Protein AF-A0A7X2N3Z4-F1 (afdb_monomer)

Organism: NCBI:txid2606629

Foldseek 3Di:
DVVVVVVVVVVVVVVVVVVVVVVVVVVVVVVVVVVVVVVVVVVVVVVVVVVVVLLVQLVVVVVVPDDLVRSCVVSVHDSVVSVVSVVVVD

Mean predicted aligned error: 8.39 Å

pLDDT: mean 89.99, std 9.25, range [55.19, 96.94]

Solvent-accessible surface area (backbone atoms only — not comparable to full-atom values): 5018 Å² total; per-residue (Å²): 120,71,69,61,56,53,53,53,52,53,50,50,52,52,51,51,52,54,50,51,52,51,52,49,52,54,50,49,54,52,50,54,53,48,54,51,50,50,53,54,47,51,53,50,51,49,54,53,48,51,53,53,49,51,52,50,50,52,53,53,43,45,76,71,68,51,54,63,64,60,50,13,62,78,66,76,47,55,50,72,56,51,50,49,60,54,63,77,73,111

Secondary structure (DSSP, 8-state):
-HHHHHHHHHHHHHHHHHHHHHHHHHHHHHHHHHHHHHHHHHHHHHHHHHHHHHHHHHHHHHHTT--HHHHHHHTT--HHHHHHHHHTT-

Nearest PDB structures (foldseek):
  2x48-assembly1_A  TM=9.744E-01  e=1.258E-01  Sulfolobus islandicus rod-shaped virus 1
  6fal-assembly1_A  TM=7.353E-01  e=1.809E+00  Escherichia coli
  1tro-assembly2_E  TM=7.107E-01  e=2.755E+00  Escherichia coli str. K-12 substr. W3110
  3g1c-assembly1_A-2  TM=8.736E-01  e=6.393E+00  Lachnospira eligens ATCC 27750
  6fal-assembly1_B  TM=6.629E-01  e=9.739E+00  Escherichia coli

Radius of gyration: 30.03 Å; Cα contacts (8 Å, |Δi|>4): 26; chains: 1; bounding box: 58×17×82 Å

Sequence (90 aa):
MYYENEKEWLKKIEEERNELDRNQKITNARLEGYEKGISDGEARGKAVGEANNLNKNIQSMYKKGFDIETIADALETKIEYVEKIIKSNM

Structure (mmCIF, N/CA/C/O backbone):
data_AF-A0A7X2N3Z4-F1
#
_entry.id   AF-A0A7X2N3Z4-F1
#
loop_
_atom_site.group_PDB
_atom_site.id
_atom_site.type_symbol
_atom_site.label_atom_id
_atom_site.label_alt_id
_atom_site.label_comp_id
_atom_site.label_asym_id
_atom_site.label_entity_id
_atom_site.label_seq_id
_atom_site.pdbx_PDB_ins_code
_atom_site.Cartn_x
_atom_site.Cartn_y
_atom_site.Cartn_z
_atom_site.occupancy
_atom_site.B_iso_or_equiv
_atom_site.auth_seq_id
_atom_site.auth_comp_id
_atom_site.auth_asym_id
_atom_site.auth_atom_id
_atom_site.pdbx_PDB_model_num
ATOM 1 N N . MET A 1 1 ? 36.051 -0.793 -55.168 1.00 56.19 1 MET A N 1
ATOM 2 C CA . MET A 1 1 ? 36.193 0.018 -53.941 1.00 56.19 1 MET A CA 1
ATOM 3 C C . MET A 1 1 ? 34.925 0.775 -53.528 1.00 56.19 1 MET A C 1
ATOM 5 O O . MET A 1 1 ? 34.799 1.070 -52.354 1.00 56.19 1 MET A O 1
ATOM 9 N N . TYR A 1 2 ? 33.960 1.069 -54.417 1.00 55.19 2 TYR A N 1
ATOM 10 C CA . TYR A 1 2 ? 32.707 1.750 -54.020 1.00 55.19 2 TYR A CA 1
ATOM 11 C C . TYR A 1 2 ? 31.726 0.866 -53.214 1.00 55.19 2 TYR A C 1
ATOM 13 O O . TYR A 1 2 ? 31.103 1.349 -52.276 1.00 55.19 2 TYR A O 1
ATOM 21 N N . TYR A 1 3 ? 31.636 -0.433 -53.520 1.00 57.22 3 TYR A N 1
ATOM 22 C CA . TYR A 1 3 ? 30.689 -1.365 -52.880 1.00 57.22 3 TYR A CA 1
ATOM 23 C C . TYR A 1 3 ? 31.029 -1.765 -51.432 1.00 57.22 3 TYR A C 1
ATOM 25 O O . TYR A 1 3 ? 30.140 -2.171 -50.687 1.00 57.22 3 TYR A O 1
ATOM 33 N N . GLU A 1 4 ? 32.299 -1.685 -51.025 1.00 60.59 4 GLU A N 1
ATOM 34 C CA . GLU A 1 4 ? 32.706 -1.946 -49.632 1.00 60.59 4 GLU A CA 1
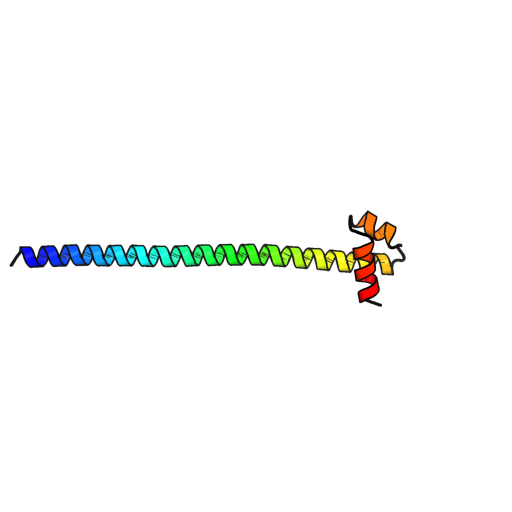ATOM 35 C C . GLU A 1 4 ? 32.237 -0.819 -48.705 1.00 60.59 4 GLU A C 1
ATOM 37 O O . GLU A 1 4 ? 31.669 -1.096 -47.653 1.00 60.59 4 GLU A O 1
ATOM 42 N N . ASN A 1 5 ? 32.333 0.435 -49.158 1.00 73.12 5 ASN A N 1
ATOM 43 C CA . ASN A 1 5 ? 31.867 1.608 -48.412 1.00 73.12 5 ASN A CA 1
ATOM 44 C C . ASN A 1 5 ? 30.343 1.613 -48.186 1.00 73.12 5 ASN A C 1
ATOM 46 O O . ASN A 1 5 ? 29.870 2.017 -47.128 1.00 73.12 5 ASN A O 1
ATOM 50 N N . GLU A 1 6 ? 29.561 1.158 -49.170 1.00 76.75 6 GLU A N 1
ATOM 51 C CA . GLU A 1 6 ? 28.096 1.112 -49.064 1.00 76.75 6 GLU A CA 1
ATOM 52 C C . GLU A 1 6 ? 27.627 0.056 -48.051 1.00 76.75 6 GLU A C 1
ATOM 54 O O . GLU A 1 6 ? 26.736 0.315 -47.242 1.00 76.75 6 GLU A O 1
ATOM 59 N N . LYS A 1 7 ? 28.272 -1.119 -48.030 1.00 83.19 7 LYS A N 1
ATOM 60 C CA . LYS A 1 7 ? 27.974 -2.173 -47.049 1.00 83.19 7 LYS A CA 1
ATOM 61 C C . LYS A 1 7 ? 28.323 -1.753 -45.625 1.00 83.19 7 LYS A C 1
ATOM 63 O O . LYS A 1 7 ? 27.560 -2.051 -44.708 1.00 83.19 7 LYS A O 1
ATOM 68 N N . GLU A 1 8 ? 29.446 -1.064 -45.434 1.00 83.19 8 GLU A N 1
ATOM 69 C CA . GLU A 1 8 ? 29.824 -0.526 -44.123 1.00 83.19 8 GLU A CA 1
ATOM 70 C C . GLU A 1 8 ? 28.848 0.550 -43.642 1.00 83.19 8 GLU A C 1
ATOM 72 O O . GLU A 1 8 ? 28.448 0.543 -42.478 1.00 83.19 8 GLU A O 1
ATOM 77 N N . TRP A 1 9 ? 28.396 1.427 -44.541 1.00 84.44 9 TRP A N 1
ATOM 78 C CA . TRP A 1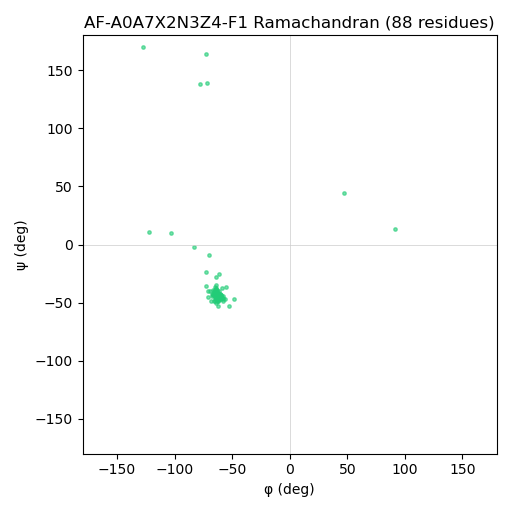 9 ? 27.405 2.452 -44.217 1.00 84.44 9 TRP A CA 1
ATOM 79 C C . TRP A 1 9 ? 26.047 1.856 -43.822 1.00 84.44 9 TRP A C 1
ATOM 81 O O . TRP A 1 9 ? 25.482 2.240 -42.797 1.00 84.44 9 TRP A O 1
ATOM 91 N N . LEU A 1 10 ? 25.549 0.867 -44.574 1.00 87.69 10 LEU A N 1
ATOM 92 C CA . LEU A 1 10 ? 24.308 0.160 -44.237 1.00 87.69 10 LEU A CA 1
ATOM 93 C C . LEU A 1 10 ? 24.415 -0.577 -42.898 1.00 87.69 10 LEU A C 1
ATOM 95 O O . LEU A 1 10 ? 23.497 -0.509 -42.082 1.00 87.69 10 LEU A O 1
ATOM 99 N N . LYS A 1 11 ? 25.555 -1.230 -42.642 1.00 90.31 11 LYS A N 1
ATOM 100 C CA . LYS A 1 11 ? 25.819 -1.901 -41.366 1.00 90.31 11 LYS A CA 1
ATOM 101 C C . LYS A 1 11 ?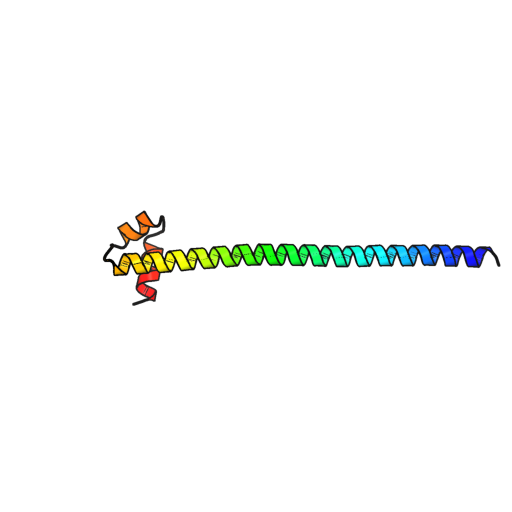 25.798 -0.913 -40.199 1.00 90.31 11 LYS A C 1
ATOM 103 O O . LYS A 1 11 ? 25.182 -1.201 -39.178 1.00 90.31 11 LYS A O 1
ATOM 108 N N . LYS A 1 12 ? 26.405 0.263 -40.367 1.00 89.19 12 LYS A N 1
ATOM 109 C CA . LYS A 1 12 ? 26.402 1.316 -39.349 1.00 89.19 12 LYS A CA 1
ATOM 110 C C . LYS A 1 12 ? 24.987 1.818 -39.043 1.00 89.19 12 LYS A C 1
ATOM 112 O O . LYS A 1 12 ? 24.635 1.955 -37.878 1.00 89.19 12 LYS A O 1
ATOM 117 N N . ILE A 1 13 ? 24.152 2.021 -40.065 1.00 90.19 13 ILE A N 1
ATOM 118 C CA . ILE A 1 13 ? 22.742 2.406 -39.870 1.00 90.19 13 ILE A CA 1
ATOM 119 C C . ILE A 1 13 ? 21.975 1.329 -39.098 1.00 90.19 13 ILE A C 1
ATOM 121 O O . ILE A 1 13 ? 21.171 1.641 -38.222 1.00 90.19 13 ILE A O 1
ATOM 125 N N . GLU A 1 14 ? 22.197 0.056 -39.419 1.00 91.00 14 GLU A N 1
ATOM 126 C CA . GLU A 1 14 ? 21.562 -1.059 -38.714 1.00 91.00 14 GLU A CA 1
ATOM 127 C C . GLU A 1 14 ? 22.009 -1.128 -37.244 1.00 91.00 14 GLU A C 1
ATOM 129 O O . GLU A 1 14 ? 21.187 -1.324 -36.348 1.00 91.00 14 GLU A O 1
ATOM 134 N N . GLU A 1 15 ? 23.297 -0.916 -36.973 1.00 91.06 15 GLU A N 1
ATOM 135 C CA . GLU A 1 15 ? 23.848 -0.842 -35.616 1.00 91.06 15 GLU A CA 1
ATOM 136 C C . GLU A 1 15 ? 23.237 0.319 -34.816 1.00 91.06 15 GLU A C 1
ATOM 138 O O . GLU A 1 15 ? 22.766 0.096 -33.698 1.00 91.06 15 GLU A O 1
ATOM 143 N N . GLU A 1 16 ? 23.147 1.513 -35.411 1.00 90.31 16 GLU A N 1
ATOM 144 C CA . GLU A 1 16 ? 22.513 2.692 -34.806 1.00 90.31 16 GLU A CA 1
ATOM 145 C C . GLU A 1 16 ? 21.021 2.451 -34.521 1.00 90.31 16 GLU A C 1
A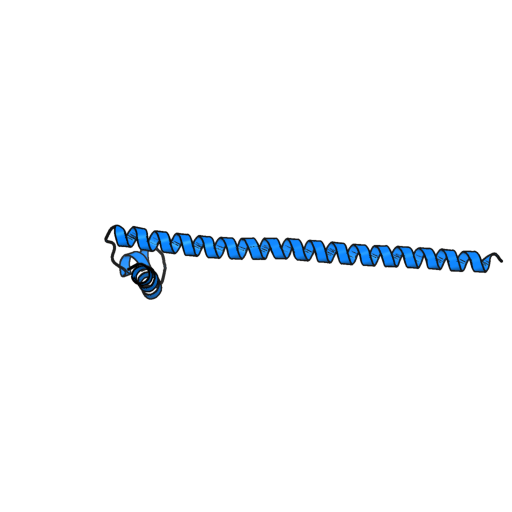TOM 147 O O . GLU A 1 16 ? 20.531 2.756 -33.432 1.00 90.31 16 GLU A O 1
ATOM 152 N N . ARG A 1 17 ? 20.284 1.831 -35.454 1.00 90.44 17 ARG A N 1
ATOM 153 C CA . ARG A 1 17 ? 18.872 1.460 -35.244 1.00 90.44 17 ARG A CA 1
ATOM 154 C C . ARG A 1 17 ? 18.704 0.453 -34.110 1.00 90.44 17 ARG A C 1
ATOM 156 O O . ARG A 1 17 ? 17.798 0.605 -33.293 1.00 90.44 17 ARG A O 1
ATOM 163 N N . ASN A 1 18 ? 19.570 -0.554 -34.045 1.00 92.31 18 ASN A N 1
ATOM 164 C CA . ASN A 1 18 ? 19.548 -1.548 -32.974 1.00 92.31 18 ASN A CA 1
ATOM 165 C C . ASN A 1 18 ? 19.875 -0.923 -31.614 1.00 92.31 18 ASN A C 1
ATOM 167 O O . ASN A 1 18 ? 19.311 -1.319 -30.595 1.00 92.31 18 ASN A O 1
ATOM 171 N N . GLU A 1 19 ? 20.779 0.053 -31.577 1.00 91.94 19 GLU A N 1
ATOM 172 C CA . GLU A 1 19 ? 21.089 0.793 -30.359 1.00 91.94 19 GLU A CA 1
ATOM 173 C C . GLU A 1 19 ? 19.914 1.663 -29.899 1.00 91.94 19 GLU A C 1
ATOM 175 O O . GLU A 1 19 ? 19.561 1.634 -28.719 1.00 91.94 19 GLU A O 1
ATOM 180 N N . LEU A 1 20 ? 19.243 2.349 -30.827 1.00 91.19 20 LEU A N 1
ATOM 181 C CA . LEU A 1 20 ? 18.028 3.112 -30.536 1.00 91.19 20 LEU A CA 1
ATOM 182 C C . LEU A 1 20 ? 16.902 2.225 -29.989 1.00 91.19 20 LEU A C 1
ATOM 184 O O . LEU A 1 20 ? 16.291 2.577 -28.980 1.00 91.19 20 LEU A O 1
ATOM 188 N N . ASP A 1 21 ? 16.658 1.058 -30.592 1.00 93.88 21 ASP A N 1
ATOM 189 C CA . ASP A 1 21 ? 15.644 0.108 -30.114 1.00 93.88 21 ASP A CA 1
ATOM 190 C C . ASP A 1 21 ? 15.969 -0.418 -28.706 1.00 93.88 21 ASP A C 1
ATOM 192 O O . ASP A 1 21 ? 15.101 -0.453 -27.829 1.00 93.88 21 ASP A O 1
ATOM 196 N N . ARG A 1 22 ? 17.240 -0.754 -28.439 1.00 92.06 22 ARG A N 1
ATOM 197 C CA . ARG A 1 22 ? 17.687 -1.141 -27.090 1.00 92.06 22 ARG A CA 1
ATOM 198 C C . ARG A 1 22 ? 17.452 -0.024 -26.078 1.00 92.06 22 ARG A C 1
ATOM 200 O O . ARG A 1 22 ? 16.893 -0.279 -25.011 1.00 92.06 22 ARG A O 1
ATOM 207 N N . ASN A 1 23 ? 17.833 1.205 -26.412 1.00 94.06 23 ASN A N 1
ATOM 208 C CA . ASN A 1 23 ? 17.666 2.356 -25.526 1.00 94.06 23 ASN A CA 1
ATOM 209 C C . ASN A 1 23 ? 16.187 2.659 -25.257 1.00 94.06 23 ASN A C 1
ATOM 211 O O . ASN A 1 23 ? 15.816 2.961 -24.118 1.00 94.06 23 ASN A O 1
ATOM 215 N N . GLN A 1 24 ? 15.328 2.511 -26.267 1.00 93.88 24 GLN A N 1
ATOM 216 C CA . GLN A 1 24 ? 13.886 2.660 -26.102 1.00 93.88 24 GLN A CA 1
ATOM 217 C C . GLN A 1 24 ? 13.317 1.586 -25.171 1.00 93.88 24 GLN A C 1
ATOM 219 O O . GLN A 1 24 ? 12.570 1.911 -24.250 1.00 93.88 24 GLN A O 1
ATOM 224 N N . LYS A 1 25 ? 13.707 0.318 -25.349 1.00 94.31 25 LYS A N 1
ATOM 225 C CA . LYS A 1 25 ? 13.276 -0.788 -24.477 1.00 94.31 25 LYS A CA 1
ATOM 226 C C . LYS A 1 25 ? 13.691 -0.570 -23.026 1.00 94.31 25 LYS A C 1
ATOM 228 O O . LYS A 1 25 ? 12.872 -0.750 -22.130 1.00 94.31 25 LYS A O 1
ATOM 233 N N . ILE A 1 26 ? 14.929 -0.135 -22.793 1.00 94.38 26 ILE A N 1
ATOM 234 C CA . ILE A 1 26 ? 15.423 0.195 -21.447 1.00 94.38 26 ILE A CA 1
ATOM 235 C C . ILE A 1 26 ? 14.609 1.345 -20.844 1.00 94.38 26 ILE A C 1
ATOM 237 O O . ILE A 1 26 ? 14.227 1.294 -19.675 1.00 94.38 26 ILE A O 1
ATOM 241 N N . THR A 1 27 ? 14.320 2.373 -21.641 1.00 94.44 27 THR A N 1
ATOM 242 C CA . THR A 1 27 ? 13.550 3.537 -21.193 1.00 94.44 27 THR A CA 1
ATOM 243 C C . THR A 1 27 ? 12.126 3.146 -20.813 1.00 94.44 27 THR A C 1
ATOM 245 O O . THR A 1 27 ? 11.675 3.517 -19.731 1.00 94.44 27 THR A O 1
ATOM 248 N N . ASN A 1 28 ? 11.455 2.350 -21.647 1.00 94.50 28 ASN A N 1
ATOM 249 C CA . ASN A 1 28 ? 10.107 1.854 -21.378 1.00 94.50 28 ASN A CA 1
ATOM 250 C C . ASN A 1 28 ? 10.0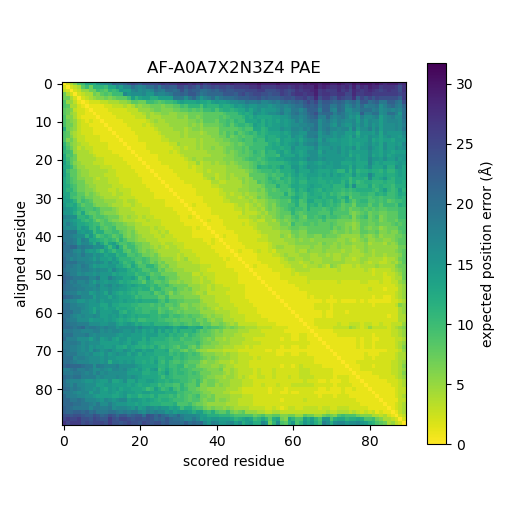86 0.984 -20.119 1.00 94.50 28 ASN A C 1
ATOM 252 O O . ASN A 1 28 ? 9.307 1.258 -19.214 1.00 94.50 28 ASN A O 1
ATOM 256 N N . ALA A 1 29 ? 11.009 0.026 -19.994 1.00 93.69 29 ALA A N 1
ATOM 257 C CA . ALA A 1 29 ? 11.103 -0.822 -18.806 1.00 93.69 29 ALA A CA 1
ATOM 258 C C . ALA A 1 29 ? 11.332 -0.005 -17.520 1.00 93.69 29 ALA A C 1
ATOM 260 O O . ALA A 1 29 ? 10.776 -0.318 -16.467 1.00 93.69 29 ALA A O 1
ATOM 261 N N . ARG A 1 30 ? 12.127 1.072 -17.594 1.00 93.00 30 ARG A N 1
ATOM 262 C CA . ARG A 1 30 ? 12.338 1.986 -16.464 1.00 93.00 30 ARG A CA 1
ATOM 263 C C . ARG A 1 30 ? 11.065 2.752 -16.101 1.00 93.00 30 ARG A C 1
ATOM 265 O O . ARG A 1 30 ? 10.781 2.890 -14.914 1.00 93.00 30 ARG A O 1
ATOM 272 N N . LEU A 1 31 ? 10.331 3.260 -17.092 1.00 93.44 31 LEU A N 1
ATOM 273 C CA . LEU A 1 31 ? 9.074 3.981 -16.874 1.00 93.44 31 LEU A CA 1
ATOM 274 C C . LEU A 1 31 ? 8.007 3.059 -16.277 1.00 93.44 31 LEU A C 1
ATOM 276 O O . LEU A 1 31 ? 7.453 3.384 -15.234 1.00 93.44 31 LEU A O 1
ATOM 280 N N . GLU A 1 32 ? 7.816 1.874 -16.856 1.00 92.19 32 GLU A N 1
ATOM 281 C CA . GLU A 1 32 ? 6.886 0.859 -16.347 1.00 92.19 32 GLU A CA 1
ATOM 282 C C . GLU A 1 32 ? 7.221 0.460 -14.904 1.00 92.19 32 GLU A C 1
ATOM 284 O O . GLU A 1 32 ? 6.340 0.377 -14.047 1.00 92.19 32 GLU A O 1
ATOM 289 N N . GLY A 1 33 ? 8.507 0.250 -14.603 1.00 93.12 33 GLY A N 1
ATOM 290 C CA . GLY A 1 33 ? 8.959 -0.060 -13.248 1.00 93.12 33 GLY A CA 1
ATOM 291 C C . GLY A 1 33 ? 8.686 1.073 -12.256 1.00 93.12 33 GLY A C 1
ATOM 292 O O . GLY A 1 33 ? 8.289 0.812 -11.119 1.00 93.12 33 GLY A O 1
ATOM 293 N N . TYR A 1 34 ? 8.866 2.324 -12.680 1.00 91.38 34 TYR A N 1
ATOM 294 C CA . TYR A 1 34 ? 8.599 3.499 -11.855 1.00 91.38 34 TYR A CA 1
ATOM 295 C C . TYR A 1 34 ? 7.101 3.678 -11.580 1.00 91.38 34 TYR A C 1
ATOM 297 O O . TYR A 1 34 ? 6.709 3.811 -10.422 1.00 91.38 34 TYR A O 1
ATOM 305 N N . GLU A 1 35 ? 6.262 3.611 -12.616 1.00 92.56 35 GLU A N 1
ATOM 306 C CA . GLU A 1 35 ? 4.804 3.727 -12.495 1.00 92.56 35 GLU A CA 1
ATOM 307 C C . GLU A 1 35 ? 4.225 2.622 -11.612 1.00 92.56 35 GLU A C 1
ATOM 309 O O . GLU A 1 35 ? 3.451 2.893 -10.690 1.00 92.56 35 GLU A O 1
ATOM 314 N N . LYS A 1 36 ? 4.668 1.376 -11.821 1.00 91.44 36 LYS A N 1
ATOM 315 C CA . LYS A 1 36 ? 4.273 0.253 -10.971 1.00 91.44 36 LYS A CA 1
ATOM 316 C C . LYS A 1 36 ? 4.725 0.453 -9.527 1.00 91.44 36 LYS A C 1
ATOM 318 O O . LYS A 1 36 ? 3.953 0.202 -8.607 1.00 91.44 36 LYS A O 1
ATOM 323 N N . GLY A 1 37 ? 5.953 0.928 -9.323 1.00 91.19 37 GLY A N 1
ATOM 324 C CA . GLY A 1 37 ? 6.492 1.212 -7.995 1.00 91.19 37 GLY A CA 1
ATOM 325 C C . GLY A 1 37 ? 5.678 2.263 -7.237 1.00 91.19 37 GLY A C 1
ATOM 326 O O . GLY A 1 37 ? 5.382 2.062 -6.059 1.00 91.19 37 GLY A O 1
ATOM 327 N N . ILE A 1 38 ? 5.275 3.346 -7.910 1.00 90.62 38 ILE A N 1
ATOM 328 C CA . ILE A 1 38 ? 4.388 4.364 -7.332 1.00 90.62 38 ILE A CA 1
ATOM 329 C C . ILE A 1 38 ? 3.035 3.750 -6.989 1.00 90.62 38 ILE A C 1
ATOM 331 O O . ILE A 1 38 ? 2.607 3.851 -5.843 1.00 90.62 38 ILE A O 1
ATOM 335 N N . SER A 1 39 ? 2.394 3.074 -7.944 1.00 90.88 39 SER A N 1
ATOM 336 C CA . SER A 1 39 ? 1.065 2.490 -7.746 1.00 90.88 39 SER A CA 1
ATOM 337 C C . SER A 1 39 ? 1.041 1.496 -6.579 1.00 90.88 39 SER A C 1
ATOM 339 O O . SER A 1 39 ? 0.157 1.558 -5.724 1.00 90.88 39 SER A O 1
ATOM 341 N N . ASP A 1 40 ? 2.022 0.593 -6.505 1.00 89.25 40 ASP A N 1
ATOM 342 C CA . ASP A 1 40 ? 2.139 -0.375 -5.410 1.00 89.25 40 ASP A CA 1
ATOM 343 C C . ASP A 1 40 ? 2.409 0.330 -4.071 1.00 89.25 40 ASP A C 1
ATOM 345 O O . ASP A 1 40 ? 1.869 -0.062 -3.031 1.00 89.25 40 ASP A O 1
ATOM 349 N N . GLY A 1 41 ? 3.237 1.378 -4.089 1.00 90.00 41 GLY A N 1
ATOM 350 C CA . GLY A 1 41 ? 3.546 2.198 -2.922 1.00 90.00 41 GLY A CA 1
ATOM 351 C C . GLY A 1 41 ? 2.320 2.928 -2.376 1.00 90.00 41 GLY A C 1
ATOM 352 O O . GLY A 1 41 ? 2.041 2.844 -1.180 1.00 90.00 41 GLY A O 1
ATOM 353 N N . GLU A 1 42 ? 1.558 3.592 -3.243 1.00 90.88 42 GLU A N 1
ATOM 354 C CA . GLU A 1 42 ? 0.331 4.307 -2.886 1.00 90.88 42 GLU A CA 1
ATOM 355 C C . GLU A 1 42 ? -0.746 3.357 -2.364 1.00 90.88 42 GLU A C 1
ATOM 357 O O . GLU A 1 42 ? -1.337 3.618 -1.314 1.00 90.88 42 GLU A O 1
ATOM 362 N N . ALA A 1 43 ? -0.959 2.218 -3.031 1.00 88.81 43 ALA A N 1
ATOM 363 C CA . ALA A 1 43 ? -1.930 1.218 -2.598 1.00 88.81 43 ALA A CA 1
ATOM 364 C C . ALA A 1 43 ? -1.596 0.668 -1.202 1.00 88.81 43 ALA A C 1
ATOM 366 O O . ALA A 1 43 ? -2.461 0.615 -0.323 1.00 88.81 43 ALA A O 1
ATOM 367 N N . ARG A 1 44 ? -0.325 0.312 -0.960 1.00 87.44 44 ARG A N 1
ATOM 368 C CA . ARG A 1 44 ? 0.135 -0.152 0.359 1.00 87.44 44 ARG A CA 1
ATOM 369 C C . ARG A 1 44 ? 0.034 0.946 1.409 1.00 87.44 44 ARG A C 1
ATOM 371 O O . ARG A 1 44 ? -0.444 0.685 2.510 1.00 87.44 44 ARG A O 1
ATOM 378 N N . GLY A 1 45 ? 0.466 2.160 1.076 1.00 91.62 45 GLY A N 1
ATOM 379 C CA . GLY A 1 45 ? 0.418 3.307 1.977 1.00 91.62 45 GLY A CA 1
ATOM 380 C C . GLY A 1 45 ? -1.008 3.624 2.415 1.00 91.62 45 GLY A 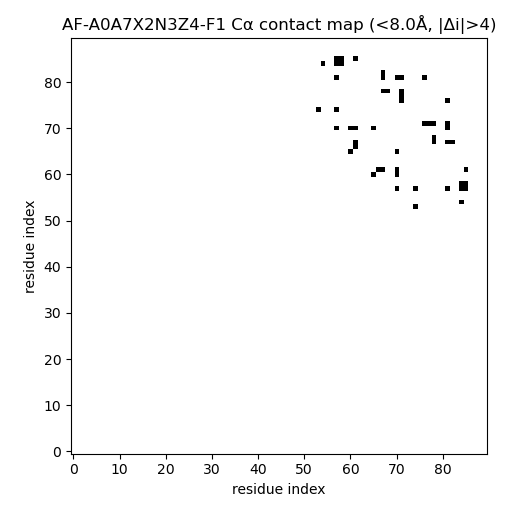C 1
ATOM 381 O O . GLY A 1 45 ? -1.264 3.779 3.609 1.00 91.62 45 GLY A O 1
ATOM 382 N N . LYS A 1 46 ? -1.951 3.635 1.468 1.00 91.94 46 LYS A N 1
ATOM 383 C CA . LYS A 1 46 ? -3.374 3.850 1.737 1.00 91.94 46 LYS A CA 1
ATOM 384 C C . LYS A 1 46 ? -3.953 2.748 2.623 1.00 91.94 46 LYS A C 1
ATOM 386 O O . LYS A 1 46 ? -4.535 3.068 3.654 1.00 91.94 46 LYS A O 1
ATOM 391 N N . ALA A 1 47 ? -3.714 1.477 2.298 1.00 88.12 47 ALA A N 1
ATOM 392 C CA . ALA A 1 47 ? -4.210 0.352 3.094 1.00 88.12 47 ALA A CA 1
ATOM 393 C C . ALA A 1 47 ? -3.672 0.367 4.539 1.00 88.12 47 ALA A C 1
ATOM 395 O O . ALA A 1 47 ? -4.425 0.174 5.494 1.00 88.12 47 ALA A O 1
ATOM 396 N N . VAL A 1 48 ? -2.375 0.647 4.720 1.00 90.81 48 VAL A N 1
ATOM 397 C CA . VAL A 1 48 ? -1.764 0.782 6.053 1.00 90.81 48 VAL A CA 1
ATOM 398 C C . VAL A 1 48 ? -2.335 1.992 6.797 1.00 90.81 48 VAL A C 1
ATOM 400 O O . VAL A 1 48 ? -2.618 1.904 7.992 1.00 90.81 48 VAL A O 1
ATOM 403 N N . GLY A 1 49 ? -2.528 3.118 6.107 1.00 90.94 49 GLY A N 1
ATOM 404 C CA . GLY A 1 49 ? -3.126 4.325 6.673 1.00 90.94 49 GLY A CA 1
ATOM 405 C C . GLY A 1 49 ? -4.561 4.107 7.153 1.00 90.94 49 GLY A C 1
ATOM 406 O O . GLY A 1 49 ? -4.888 4.465 8.284 1.00 90.94 49 GLY A O 1
ATOM 407 N N . GLU A 1 50 ? -5.396 3.473 6.332 1.00 92.00 50 GLU A N 1
ATOM 408 C CA . GLU A 1 50 ? -6.784 3.134 6.662 1.00 92.00 50 GLU A CA 1
ATOM 409 C C . GLU A 1 50 ? -6.860 2.177 7.856 1.00 92.00 50 GLU A C 1
ATOM 411 O O . GLU A 1 50 ? -7.577 2.463 8.815 1.00 92.00 50 GLU A O 1
ATOM 416 N N . ALA A 1 51 ? -6.050 1.112 7.872 1.00 90.69 51 ALA A N 1
ATOM 417 C CA . ALA A 1 51 ? -5.979 0.187 9.004 1.00 90.69 51 ALA A CA 1
ATOM 418 C C . ALA A 1 51 ? -5.537 0.889 10.302 1.00 90.69 51 ALA A C 1
ATOM 420 O O . ALA A 1 51 ? -6.119 0.679 11.368 1.00 90.69 51 ALA A O 1
ATOM 421 N N . ASN A 1 52 ? -4.539 1.773 10.226 1.00 92.19 52 ASN A N 1
ATOM 422 C CA . ASN A 1 52 ? -4.084 2.547 11.381 1.00 92.19 52 ASN A CA 1
ATOM 423 C C . ASN A 1 52 ? -5.155 3.517 11.895 1.00 92.19 52 ASN A C 1
ATOM 425 O O . ASN A 1 52 ? -5.308 3.672 13.108 1.00 92.19 52 ASN A O 1
ATOM 429 N N . ASN A 1 53 ? -5.892 4.169 10.997 1.00 94.00 53 ASN A N 1
ATOM 430 C CA . ASN A 1 53 ? -6.992 5.054 11.372 1.00 94.00 53 ASN A CA 1
ATOM 431 C C . ASN A 1 53 ? -8.137 4.274 12.021 1.00 94.00 53 ASN A C 1
ATOM 433 O O . ASN A 1 53 ? -8.628 4.688 13.070 1.00 94.00 53 ASN A O 1
ATOM 437 N N . LEU A 1 54 ? -8.503 3.118 11.463 1.00 93.69 54 LEU A N 1
ATOM 438 C CA . LEU A 1 54 ? -9.507 2.232 12.045 1.00 93.69 54 LEU A CA 1
ATOM 439 C C . LEU A 1 54 ? -9.113 1.801 13.467 1.00 93.69 54 LEU A C 1
ATOM 441 O O . LEU A 1 54 ? -9.908 1.943 14.393 1.00 93.69 54 LEU A O 1
ATOM 445 N N . ASN A 1 55 ? -7.859 1.387 13.672 1.00 94.06 55 ASN A N 1
ATOM 446 C CA . ASN A 1 55 ? -7.346 1.007 14.993 1.00 94.06 55 ASN A CA 1
ATOM 447 C C . ASN A 1 55 ? -7.420 2.155 16.005 1.00 94.06 55 ASN A C 1
ATOM 449 O O . ASN A 1 55 ? -7.842 1.956 17.145 1.00 94.06 55 ASN A O 1
ATOM 453 N N . LYS A 1 56 ? -7.044 3.372 15.593 1.00 94.38 56 LYS A N 1
ATOM 454 C CA . LYS A 1 56 ? -7.153 4.566 16.445 1.00 94.38 56 LYS A CA 1
ATOM 455 C C . LYS A 1 56 ? -8.605 4.880 16.799 1.00 94.38 56 LYS A C 1
ATOM 457 O O . LYS A 1 56 ? -8.879 5.237 17.944 1.00 94.38 56 LYS A O 1
ATOM 462 N N . ASN A 1 57 ? -9.525 4.732 15.846 1.00 95.75 57 ASN A N 1
ATOM 463 C CA . ASN A 1 57 ? -10.950 4.957 16.073 1.00 95.75 57 ASN A CA 1
ATOM 464 C C . ASN A 1 57 ? -11.521 3.934 17.060 1.00 95.75 57 ASN A C 1
ATOM 466 O O . ASN A 1 57 ? -12.145 4.347 18.036 1.00 95.75 57 ASN A O 1
ATOM 470 N N . ILE A 1 58 ? -11.211 2.643 16.883 1.00 96.31 58 ILE A N 1
ATOM 471 C CA . ILE A 1 58 ? -11.581 1.568 17.818 1.00 96.31 58 ILE A CA 1
ATOM 472 C C . ILE A 1 58 ? -11.129 1.917 19.241 1.00 96.31 58 ILE A C 1
ATOM 474 O O . ILE A 1 58 ? -11.936 1.944 20.169 1.00 96.31 58 ILE A O 1
ATOM 478 N N . GLN A 1 59 ? -9.849 2.253 19.416 1.00 94.12 59 GLN A N 1
ATOM 479 C CA . GLN A 1 59 ? -9.306 2.610 20.729 1.00 94.12 59 GLN A CA 1
ATOM 480 C C . GLN A 1 59 ? -9.966 3.861 21.318 1.00 94.12 59 GLN A C 1
ATOM 482 O O . GLN A 1 59 ? -10.228 3.917 22.517 1.00 94.12 59 GLN A O 1
ATOM 487 N N . SER A 1 60 ? -10.202 4.883 20.494 1.00 95.38 60 SER A N 1
ATOM 488 C CA . SER A 1 60 ? -10.823 6.139 20.918 1.00 95.38 60 SER A CA 1
ATOM 489 C 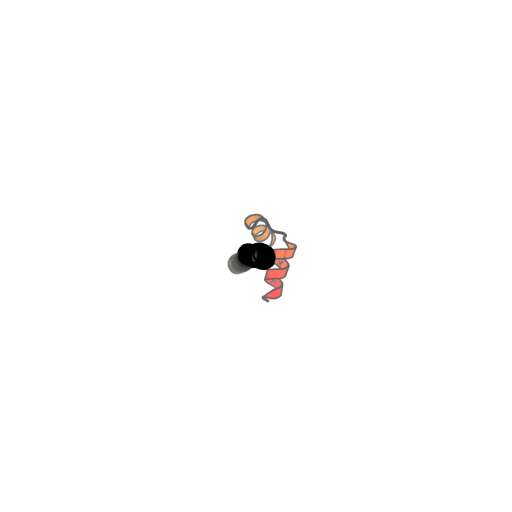C . SER A 1 60 ? -12.256 5.919 21.397 1.00 95.38 60 SER A C 1
ATOM 491 O O . SER A 1 60 ? -12.635 6.438 22.444 1.00 95.38 60 SER A O 1
ATOM 493 N N . MET A 1 61 ? -13.042 5.120 20.672 1.00 95.88 61 MET A N 1
ATOM 494 C CA . MET A 1 61 ? -14.405 4.775 21.071 1.00 95.88 61 MET A CA 1
ATOM 495 C C . MET A 1 61 ? -14.412 3.904 22.330 1.00 95.88 61 MET A C 1
ATOM 497 O O . MET A 1 61 ? -15.123 4.219 23.280 1.00 95.88 61 MET A O 1
ATOM 501 N N . TYR A 1 62 ? -13.542 2.898 22.414 1.00 95.56 62 TYR A N 1
ATOM 502 C CA . TYR A 1 62 ? -13.447 2.074 23.618 1.00 95.56 62 TYR A CA 1
ATOM 503 C C . TYR A 1 62 ? -13.087 2.903 24.863 1.00 95.56 62 TYR A C 1
ATOM 505 O O . TYR A 1 62 ? -13.733 2.795 25.901 1.00 95.56 62 TYR A O 1
ATOM 513 N N . LYS A 1 63 ? -12.130 3.835 24.745 1.00 94.25 63 LYS A N 1
ATOM 514 C CA . LYS A 1 63 ? -11.774 4.779 25.824 1.00 94.25 63 LYS A CA 1
ATOM 515 C C . LYS A 1 63 ? -12.922 5.705 26.235 1.00 94.25 63 LYS A C 1
ATOM 517 O O . LYS A 1 63 ? -12.922 6.197 27.358 1.00 94.25 63 LYS A O 1
ATOM 522 N N . LYS A 1 64 ? -13.877 5.963 25.339 1.00 96.06 64 LYS A N 1
ATOM 523 C CA . LYS A 1 64 ? -15.092 6.743 25.620 1.00 96.06 64 LYS A CA 1
ATOM 524 C C . LYS A 1 64 ? -16.207 5.904 26.258 1.00 96.06 64 LYS A C 1
ATOM 526 O O . LYS A 1 64 ? -17.240 6.471 26.596 1.00 96.06 64 LYS A O 1
ATOM 531 N N . GLY A 1 65 ? -15.996 4.600 26.448 1.00 95.06 65 GLY A N 1
ATOM 532 C CA . GLY A 1 65 ? -16.926 3.702 27.133 1.00 95.06 65 GLY A CA 1
ATOM 533 C C . GLY A 1 65 ? -17.938 3.005 26.225 1.00 95.06 65 GLY A C 1
ATOM 534 O O . GLY A 1 65 ? -18.896 2.442 26.743 1.00 95.06 65 GLY A O 1
ATOM 535 N N . PHE A 1 66 ? -17.750 3.038 24.901 1.00 96.25 66 PHE A N 1
ATOM 536 C CA . PHE A 1 66 ? -18.570 2.239 23.985 1.00 96.25 66 PHE A CA 1
ATOM 537 C C . PHE A 1 66 ? -18.209 0.750 24.103 1.00 96.25 66 PHE A C 1
ATOM 539 O O . PHE A 1 66 ? -17.028 0.404 24.208 1.00 96.25 66 PHE A O 1
ATOM 546 N N . ASP A 1 67 ? -19.221 -0.118 24.076 1.00 96.00 67 ASP A N 1
ATOM 547 C CA . ASP A 1 67 ? -19.044 -1.570 24.039 1.00 96.00 67 ASP A CA 1
ATOM 548 C C . ASP A 1 67 ? -18.541 -2.052 22.669 1.00 96.00 67 ASP A C 1
ATOM 550 O O . ASP A 1 67 ? -18.547 -1.325 21.671 1.00 96.00 67 ASP A O 1
ATOM 554 N N . ILE A 1 68 ? -18.042 -3.287 22.638 1.00 95.81 68 ILE A N 1
ATOM 555 C CA . ILE A 1 68 ? -17.348 -3.855 21.480 1.00 95.81 68 ILE A CA 1
ATOM 556 C C . ILE A 1 68 ? -18.315 -4.023 20.304 1.00 95.81 68 ILE A C 1
ATOM 558 O O . ILE A 1 68 ? -17.932 -3.743 19.167 1.00 95.81 68 ILE A O 1
ATOM 562 N N . GLU A 1 69 ? -19.551 -4.443 20.568 1.00 96.88 69 GLU A N 1
ATOM 563 C CA . GLU A 1 69 ? -20.597 -4.622 19.568 1.00 96.88 69 GLU A CA 1
ATOM 564 C C . GLU A 1 69 ? -20.961 -3.291 18.903 1.00 96.88 69 GLU A C 1
ATOM 566 O O . GLU A 1 69 ? -20.953 -3.200 17.675 1.00 96.88 69 GLU A O 1
ATOM 571 N N . THR A 1 70 ? -21.170 -2.235 19.694 1.00 96.81 70 THR A N 1
ATOM 572 C CA . THR A 1 70 ? -21.450 -0.881 19.194 1.00 96.81 70 THR A CA 1
ATOM 573 C C . THR A 1 70 ? -20.294 -0.332 18.356 1.00 96.81 70 THR A C 1
ATOM 575 O O . THR A 1 70 ? -20.516 0.304 17.327 1.00 96.81 70 THR A O 1
ATOM 578 N N . ILE A 1 71 ? -19.044 -0.568 18.766 1.00 96.81 71 ILE A N 1
ATOM 579 C CA . ILE A 1 71 ? -17.866 -0.131 17.999 1.00 96.81 71 ILE A CA 1
ATOM 580 C C . ILE A 1 71 ? -17.767 -0.887 16.671 1.00 96.81 71 ILE A C 1
ATOM 582 O O . ILE A 1 71 ? -17.451 -0.281 15.647 1.00 96.81 71 ILE A O 1
ATOM 586 N N . ALA A 1 72 ? -18.008 -2.199 16.689 1.00 96.50 72 ALA A N 1
ATOM 587 C CA . ALA A 1 72 ? -17.957 -3.040 15.501 1.00 96.50 72 ALA A CA 1
ATOM 588 C C . ALA A 1 72 ? -19.018 -2.626 14.473 1.00 96.50 72 ALA A C 1
ATOM 590 O O . ALA A 1 72 ? -18.688 -2.475 13.299 1.00 96.50 72 ALA A O 1
ATOM 591 N N . ASP A 1 73 ? -20.246 -2.372 14.928 1.00 96.94 73 ASP A N 1
ATOM 592 C CA . ASP A 1 73 ? -21.346 -1.893 14.090 1.00 96.94 73 ASP A CA 1
ATOM 593 C C . ASP A 1 73 ? -21.052 -0.497 13.515 1.00 96.94 73 ASP A C 1
ATOM 595 O O . ASP A 1 73 ? -21.058 -0.303 12.301 1.00 96.94 73 ASP A O 1
ATOM 599 N N . ALA A 1 74 ? -20.662 0.461 14.364 1.00 95.25 74 ALA A N 1
ATOM 600 C CA . ALA A 1 74 ? -20.400 1.841 13.948 1.00 95.25 74 ALA A CA 1
ATOM 601 C C . ALA A 1 74 ? -19.217 1.996 12.976 1.00 95.25 74 ALA A C 1
ATOM 603 O O . ALA A 1 74 ? -19.169 2.961 12.212 1.00 95.25 74 ALA A O 1
ATOM 604 N N . LEU A 1 75 ? -18.236 1.092 13.038 1.00 94.12 75 LEU A N 1
ATOM 605 C CA . LEU A 1 75 ? -17.060 1.091 12.164 1.00 94.12 75 LEU A CA 1
ATOM 606 C C . LEU A 1 75 ? -17.142 0.028 11.059 1.00 94.12 75 LEU A C 1
ATOM 608 O O . LEU A 1 75 ? -16.132 -0.214 10.396 1.00 94.12 75 LEU A O 1
ATOM 612 N N . GLU A 1 76 ? -18.308 -0.606 10.887 1.00 95.19 76 GLU A N 1
ATOM 613 C CA . GLU A 1 76 ? -18.583 -1.644 9.884 1.00 95.19 76 GLU A CA 1
ATOM 614 C C . GLU A 1 76 ? -17.487 -2.724 9.829 1.00 95.19 76 GLU A C 1
ATOM 616 O O . GLU A 1 76 ? -17.005 -3.136 8.771 1.00 95.19 76 GLU A O 1
ATOM 621 N N . THR A 1 77 ? -17.048 -3.178 11.002 1.00 94.50 77 THR A N 1
ATOM 622 C CA . THR A 1 77 ? -15.960 -4.148 11.148 1.00 94.50 77 THR A CA 1
ATOM 623 C C . THR A 1 77 ? -16.379 -5.330 12.015 1.00 94.50 77 THR A C 1
ATOM 625 O O . THR A 1 77 ? -17.436 -5.349 12.637 1.00 94.50 77 THR A O 1
ATOM 628 N N . LYS A 1 78 ? -15.554 -6.376 12.048 1.00 96.00 78 LYS A N 1
ATOM 629 C CA . LYS A 1 78 ? -15.854 -7.584 12.824 1.00 96.00 78 LYS A CA 1
ATOM 630 C C . LYS A 1 78 ? -15.571 -7.359 14.307 1.00 96.00 78 LYS A C 1
ATOM 632 O O . LYS A 1 78 ? -14.498 -6.871 14.655 1.00 96.00 78 LYS A O 1
ATOM 637 N N . ILE A 1 79 ? -16.464 -7.843 15.170 1.00 96.12 79 ILE A N 1
ATOM 638 C CA . ILE A 1 79 ? -16.289 -7.874 16.637 1.00 96.12 79 ILE A CA 1
ATOM 639 C C . ILE A 1 79 ? -14.917 -8.455 17.017 1.00 96.12 79 ILE A C 1
ATOM 641 O O . ILE A 1 79 ? -14.163 -7.840 17.763 1.00 96.12 79 ILE A O 1
ATOM 645 N N . GLU A 1 80 ? -14.534 -9.585 16.416 1.00 96.06 80 GLU A N 1
ATOM 646 C CA . GLU A 1 80 ? -13.239 -10.252 16.634 1.00 96.06 80 GLU A CA 1
ATOM 647 C C . GLU A 1 80 ? -12.033 -9.332 16.371 1.00 96.06 80 GLU A C 1
ATOM 649 O O . GLU A 1 80 ? -11.009 -9.404 17.055 1.00 96.06 80 GLU A O 1
ATOM 654 N N . TYR A 1 81 ? -12.143 -8.455 15.368 1.00 93.75 81 TYR A N 1
ATOM 655 C CA . TYR A 1 81 ? -11.096 -7.497 15.031 1.00 93.75 81 TYR A CA 1
ATOM 656 C C . TYR A 1 81 ? -11.001 -6.400 16.094 1.00 93.75 81 TYR A C 1
ATOM 658 O O . TYR A 1 81 ? -9.905 -6.105 16.570 1.00 93.75 81 TYR A O 1
ATOM 666 N N . VAL A 1 82 ? -12.143 -5.855 16.520 1.00 94.88 82 VAL A N 1
ATOM 667 C CA . VAL A 1 82 ? -12.231 -4.864 17.604 1.00 94.88 82 VAL A CA 1
ATOM 668 C C . VAL A 1 82 ? -11.637 -5.425 18.897 1.00 94.88 82 VAL A C 1
ATOM 670 O O . VAL A 1 82 ? -10.764 -4.795 19.498 1.00 94.88 82 VAL A O 1
ATOM 673 N N . GLU A 1 83 ? -12.027 -6.644 19.276 1.00 95.12 83 GLU A N 1
ATO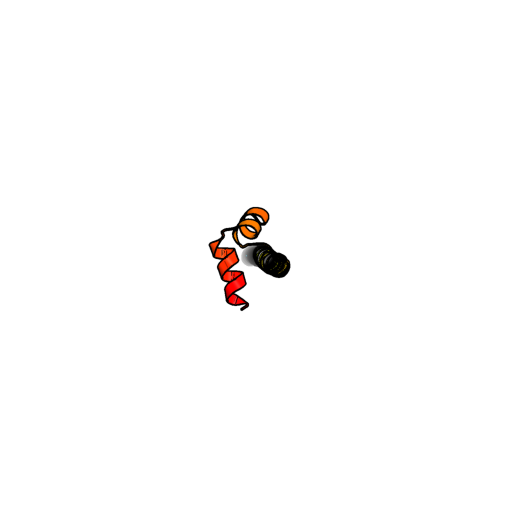M 674 C CA . GLU A 1 83 ? -11.479 -7.339 20.441 1.00 95.12 83 GLU A CA 1
ATOM 675 C C . GLU A 1 83 ? -9.962 -7.473 20.378 1.00 95.12 83 GLU A C 1
ATOM 677 O O . GLU A 1 83 ? -9.272 -7.202 21.361 1.00 95.12 83 GLU A O 1
ATOM 682 N N . LYS A 1 84 ? -9.432 -7.899 19.227 1.00 95.12 84 LYS A N 1
ATOM 683 C CA . LYS A 1 84 ? -7.993 -8.065 19.037 1.00 95.12 84 LYS A CA 1
ATOM 684 C C . LYS A 1 84 ? -7.255 -6.745 19.252 1.00 95.12 84 LYS A C 1
ATOM 686 O O . LYS A 1 84 ? -6.250 -6.730 19.956 1.00 95.12 84 LYS A O 1
ATOM 691 N N . ILE A 1 85 ? -7.756 -5.643 18.692 1.00 92.75 85 ILE A N 1
ATOM 692 C CA . ILE A 1 85 ? -7.135 -4.319 18.841 1.00 92.75 85 ILE A CA 1
ATOM 693 C C . ILE A 1 85 ? -7.162 -3.840 20.294 1.00 92.75 85 ILE A C 1
ATOM 695 O O . ILE A 1 85 ? -6.156 -3.312 20.773 1.00 92.75 85 ILE A O 1
ATOM 699 N N . ILE A 1 86 ? -8.270 -4.042 21.009 1.00 91.94 86 ILE A N 1
ATOM 700 C CA . ILE A 1 86 ? -8.376 -3.664 22.424 1.00 91.94 86 ILE A CA 1
ATOM 701 C C . ILE A 1 86 ? -7.427 -4.516 23.278 1.00 91.94 86 ILE A C 1
ATOM 703 O O . ILE A 1 86 ? -6.633 -3.963 24.036 1.00 91.94 86 ILE A O 1
ATOM 707 N N . LYS A 1 87 ? -7.442 -5.846 23.106 1.00 90.12 87 LYS A N 1
ATOM 708 C CA . LYS A 1 87 ? -6.603 -6.794 23.864 1.00 90.12 87 LYS A CA 1
ATOM 709 C C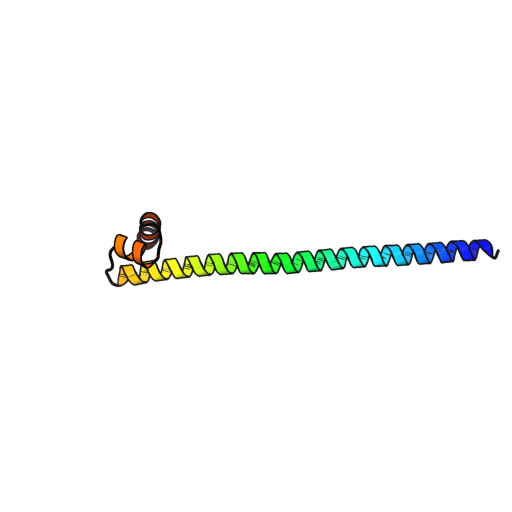 . LYS A 1 87 ? -5.108 -6.603 23.608 1.00 90.12 87 LYS A C 1
ATOM 711 O O . LYS A 1 87 ? -4.318 -6.776 24.521 1.00 90.12 87 LYS A O 1
ATOM 716 N N . SER A 1 88 ? -4.701 -6.229 22.393 1.00 81.56 88 SER A N 1
ATOM 717 C CA . SER A 1 88 ? -3.292 -5.941 22.083 1.00 81.56 88 SER A CA 1
ATOM 718 C C . SER A 1 88 ? -2.754 -4.656 22.730 1.00 81.56 88 SER A C 1
ATOM 720 O O . SER A 1 88 ? -1.556 -4.412 22.633 1.00 81.56 88 SER A O 1
ATOM 722 N N . ASN A 1 89 ? -3.606 -3.826 23.343 1.00 65.62 89 ASN A N 1
ATOM 723 C CA . ASN A 1 89 ? -3.216 -2.565 23.989 1.00 65.62 89 ASN A CA 1
ATOM 724 C C . ASN A 1 89 ? -3.586 -2.493 25.485 1.00 65.62 89 ASN A C 1
ATOM 726 O O . ASN A 1 89 ? -3.511 -1.406 26.064 1.00 65.62 89 ASN A O 1
ATOM 730 N N . MET A 1 90 ? -4.005 -3.613 26.084 1.00 59.16 90 MET A N 1
ATOM 731 C CA . MET A 1 90 ? -4.086 -3.805 27.540 1.00 59.16 90 MET A CA 1
ATOM 732 C C . MET A 1 90 ? -2.769 -4.373 28.058 1.00 59.16 90 MET A C 1
ATOM 734 O O . MET A 1 90 ? -2.361 -3.940 29.156 1.00 59.16 90 MET A O 1
#